Protein AF-A0A7Y3GCS5-F1 (afdb_monomer_lite)

Secondary structure (DSSP, 8-state):
----SS-HHHHHHHHHHHHHS--EEEEEEE-PPPSSSS---HHHHHHHHHHHHHHHHHHHHHTT-EEEEEEE-S-HHHHHHHHTTSSS---S-EEEEESSS-GGGGB-TTS-BHHHHHTS-EEEEE---S---TT---HHHHHHHHHHHHHHHT-S--

Structure (mmCIF, N/CA/C/O backbone):
data_AF-A0A7Y3GCS5-F1
#
_entry.id   AF-A0A7Y3GCS5-F1
#
loop_
_atom_site.group_PDB
_atom_site.id
_atom_site.type_symbol
_atom_site.label_atom_id
_atom_site.label_alt_id
_atom_site.label_comp_id
_atom_site.label_asym_id
_atom_site.label_entity_id
_atom_site.label_seq_id
_atom_site.pdbx_PDB_ins_code
_atom_site.Cartn_x
_atom_site.Cartn_y
_atom_site.Cartn_z
_atom_site.occupancy
_atom_site.B_iso_or_equiv
_atom_site.auth_seq_id
_atom_site.auth_comp_id
_atom_site.auth_asym_id
_atom_site.auth_atom_id
_atom_site.pdbx_PDB_model_num
ATOM 1 N N . MET A 1 1 ? 12.699 -5.123 -7.170 1.00 41.56 1 MET A N 1
ATOM 2 C CA . MET A 1 1 ? 12.639 -4.739 -5.749 1.00 41.56 1 MET A CA 1
ATOM 3 C C . MET A 1 1 ? 11.194 -4.858 -5.296 1.00 41.56 1 MET A C 1
ATOM 5 O O . MET A 1 1 ? 10.343 -4.098 -5.748 1.00 41.56 1 MET A O 1
ATOM 9 N N . VAL A 1 2 ? 10.894 -5.871 -4.489 1.00 30.92 2 VAL A N 1
ATOM 10 C CA . VAL A 1 2 ? 9.525 -6.208 -4.088 1.00 30.92 2 VAL A CA 1
ATOM 11 C C . VAL A 1 2 ? 9.143 -5.348 -2.876 1.00 30.92 2 VAL A C 1
ATOM 13 O O . VAL A 1 2 ? 9.656 -5.497 -1.774 1.00 30.92 2 VAL A O 1
ATOM 16 N N . HIS A 1 3 ? 8.292 -4.357 -3.125 1.00 37.56 3 HIS A N 1
ATOM 17 C CA . HIS A 1 3 ? 7.643 -3.505 -2.131 1.00 37.56 3 HIS A CA 1
ATOM 18 C C . HIS A 1 3 ? 6.472 -4.247 -1.478 1.00 37.56 3 HIS A C 1
ATOM 20 O O . HIS A 1 3 ? 5.324 -4.085 -1.881 1.00 37.56 3 HIS A O 1
ATOM 26 N N . THR A 1 4 ? 6.748 -5.080 -0.486 1.00 42.81 4 THR A N 1
ATOM 27 C CA . THR A 1 4 ? 5.720 -5.397 0.509 1.00 42.81 4 THR A CA 1
ATOM 28 C C . THR A 1 4 ? 5.489 -4.165 1.380 1.00 42.81 4 THR A C 1
ATOM 30 O O . THR A 1 4 ? 6.317 -3.249 1.340 1.00 42.81 4 THR A O 1
ATOM 33 N N . LEU A 1 5 ? 4.323 -4.105 2.046 1.00 52.28 5 LEU A N 1
ATOM 34 C CA . LEU A 1 5 ? 3.833 -3.024 2.918 1.00 52.28 5 LEU A CA 1
ATOM 35 C C . LEU A 1 5 ? 4.932 -2.042 3.306 1.00 52.28 5 LEU A C 1
ATOM 37 O O . LEU A 1 5 ? 5.939 -2.449 3.878 1.00 52.28 5 LEU A O 1
ATOM 41 N N . ALA A 1 6 ? 4.706 -0.770 2.973 1.00 59.44 6 ALA A N 1
ATOM 42 C CA . ALA A 1 6 ? 5.645 0.344 3.060 1.00 59.44 6 ALA A CA 1
ATOM 43 C C . ALA A 1 6 ? 6.632 0.331 4.209 1.00 59.44 6 ALA A C 1
ATOM 45 O O . ALA A 1 6 ? 7.673 0.950 4.092 1.00 59.44 6 ALA A O 1
ATOM 46 N N . GLY A 1 7 ? 6.253 -0.281 5.309 1.00 66.50 7 GLY A N 1
ATOM 47 C CA . GLY A 1 7 ? 7.027 -0.531 6.483 1.00 66.50 7 GLY A CA 1
ATOM 48 C C . GLY A 1 7 ? 6.100 -0.482 7.683 1.00 66.50 7 GLY A C 1
ATOM 49 O O . GLY A 1 7 ? 4.874 -0.384 7.524 1.00 66.50 7 GLY A O 1
ATOM 50 N N . PRO A 1 8 ? 6.683 -0.550 8.879 1.00 71.00 8 PRO A N 1
ATOM 51 C CA . PRO A 1 8 ? 5.953 -0.482 10.131 1.00 71.00 8 PRO A CA 1
ATOM 52 C C . PRO A 1 8 ? 5.055 0.749 10.231 1.00 71.00 8 PRO A C 1
ATOM 54 O O . PRO A 1 8 ? 3.916 0.638 10.666 1.00 71.00 8 PRO A O 1
ATOM 57 N N . THR A 1 9 ? 5.521 1.913 9.772 1.00 77.06 9 THR A N 1
ATOM 58 C CA . THR A 1 9 ? 4.766 3.167 9.903 1.00 77.06 9 THR A CA 1
ATOM 59 C C . THR A 1 9 ? 3.457 3.123 9.123 1.00 77.06 9 THR A C 1
ATOM 61 O O . THR A 1 9 ? 2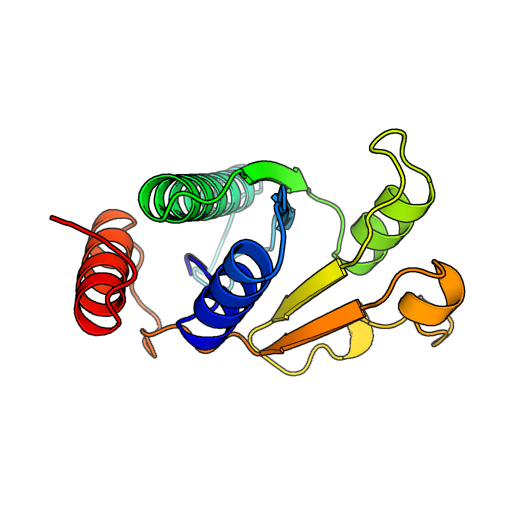.416 3.535 9.632 1.00 77.06 9 THR A O 1
ATOM 64 N N . ALA A 1 10 ? 3.486 2.636 7.880 1.00 81.56 10 ALA A N 1
ATOM 65 C CA . ALA A 1 10 ? 2.263 2.558 7.087 1.00 81.56 10 ALA A CA 1
ATOM 66 C C . ALA A 1 10 ? 1.304 1.512 7.638 1.00 81.56 10 ALA A C 1
ATOM 68 O O . ALA A 1 10 ? 0.108 1.768 7.687 1.00 81.56 10 ALA A O 1
ATOM 69 N N . PHE A 1 11 ? 1.820 0.360 8.065 1.00 82.00 11 PHE A N 1
ATOM 70 C CA . PHE A 1 11 ? 0.970 -0.675 8.627 1.00 82.00 11 PHE A CA 1
ATOM 71 C C . PHE A 1 11 ? 0.333 -0.236 9.952 1.00 82.00 11 PHE A C 1
ATOM 73 O O . PHE A 1 11 ? -0.879 -0.352 10.098 1.00 82.00 11 PHE A O 1
ATOM 80 N N . GLY A 1 12 ? 1.122 0.334 10.867 1.00 82.19 12 GLY A N 1
ATOM 81 C CA . GLY A 1 12 ? 0.636 0.851 12.145 1.00 82.19 12 GLY A CA 1
ATOM 82 C C . GLY A 1 12 ? -0.485 1.869 11.962 1.00 82.19 12 GLY A C 1
ATOM 83 O O . GLY A 1 12 ? -1.519 1.744 12.598 1.00 82.19 12 GLY A O 1
ATOM 84 N N . TYR A 1 13 ? -0.349 2.790 11.002 1.00 87.25 13 TYR A N 1
ATOM 85 C CA . TYR A 1 13 ? -1.421 3.736 10.684 1.00 87.25 13 TYR A CA 1
ATOM 86 C C . TYR A 1 13 ? -2.716 3.056 10.211 1.00 87.25 13 TYR A C 1
ATOM 88 O O . TYR A 1 13 ? -3.799 3.443 10.638 1.00 87.25 13 TYR A O 1
ATOM 96 N N . LEU A 1 14 ? -2.628 2.062 9.317 1.00 88.69 14 LEU A N 1
ATOM 97 C CA . LEU A 1 14 ? -3.820 1.348 8.834 1.00 88.69 14 LEU A CA 1
ATOM 98 C C . LEU A 1 14 ? -4.476 0.537 9.957 1.00 88.69 14 LEU A C 1
ATOM 100 O O . LEU A 1 14 ? -5.699 0.465 10.024 1.00 88.69 14 LEU A O 1
ATOM 104 N N . HIS A 1 15 ? -3.665 -0.047 10.837 1.00 86.62 15 HIS A N 1
ATOM 105 C CA . HIS A 1 15 ? -4.140 -0.782 12.001 1.00 86.62 15 HIS A CA 1
ATOM 106 C C . HIS A 1 15 ? -4.825 0.145 13.013 1.00 86.62 15 HIS A C 1
ATOM 108 O O . HIS A 1 15 ? -5.932 -0.146 13.447 1.00 86.62 15 HIS A O 1
ATOM 114 N N . GLU A 1 16 ? -4.208 1.277 13.361 1.00 88.69 16 GLU A N 1
ATOM 115 C CA . GLU A 1 16 ? -4.810 2.301 14.228 1.00 88.69 16 GLU A CA 1
ATOM 116 C C . GLU A 1 16 ? -6.147 2.791 13.658 1.00 88.69 16 GLU A C 1
ATOM 118 O O . GLU A 1 16 ? -7.141 2.845 14.377 1.00 88.69 16 GLU A O 1
ATOM 123 N N . LEU A 1 17 ? -6.206 3.054 12.348 1.00 90.62 17 LEU A N 1
ATOM 124 C CA . LEU A 1 17 ? -7.437 3.479 11.682 1.00 90.62 17 LEU A CA 1
ATOM 125 C C . LEU A 1 17 ? -8.559 2.432 11.793 1.00 90.62 17 LEU A C 1
ATOM 127 O O . LEU A 1 17 ? -9.718 2.790 11.992 1.00 90.62 17 LEU A O 1
ATOM 131 N N . ALA A 1 18 ? -8.220 1.147 11.669 1.00 90.44 18 ALA A N 1
ATOM 132 C CA . ALA A 1 18 ? -9.181 0.050 11.768 1.00 90.44 18 ALA A CA 1
ATOM 133 C C . ALA A 1 18 ? -9.634 -0.244 13.211 1.00 90.44 18 ALA A C 1
ATOM 135 O O . ALA A 1 18 ? -10.749 -0.722 13.412 1.00 90.44 18 ALA A O 1
ATOM 136 N N . GLU A 1 19 ? -8.796 0.054 14.208 1.00 89.50 19 GLU A N 1
ATOM 137 C CA . GLU A 1 19 ? -9.151 -0.026 15.632 1.00 89.50 19 GLU A CA 1
ATOM 138 C C . GLU A 1 19 ? -10.097 1.111 16.049 1.00 89.50 19 GLU A C 1
ATOM 140 O O . GLU A 1 19 ? -11.016 0.905 16.841 1.00 89.50 19 GLU A O 1
ATOM 145 N N . GLU A 1 20 ? -9.897 2.316 15.507 1.00 91.75 20 GLU A N 1
ATOM 146 C CA . GLU A 1 20 ? -10.760 3.470 15.784 1.00 91.75 20 GLU A CA 1
ATOM 147 C C . GLU A 1 20 ? -12.157 3.312 15.166 1.00 91.75 20 GLU A C 1
ATOM 149 O O . GLU A 1 20 ? -13.156 3.714 15.771 1.00 91.75 20 GLU A O 1
ATOM 154 N N . GLN A 1 21 ? -12.241 2.724 13.968 1.00 88.44 21 GLN A N 1
ATOM 155 C CA . GLN A 1 21 ? -13.501 2.508 13.264 1.00 88.44 21 GLN A CA 1
ATOM 156 C C . GLN A 1 21 ? -13.438 1.329 12.277 1.00 88.44 21 GLN A C 1
ATOM 158 O O . GLN A 1 21 ? -12.400 1.108 11.646 1.00 88.44 21 GLN A O 1
ATOM 163 N N . PRO A 1 22 ? -14.563 0.618 12.041 1.00 90.62 22 PRO A N 1
ATOM 164 C CA . PRO A 1 22 ? -14.642 -0.397 10.994 1.00 90.62 22 PRO A CA 1
ATOM 165 C C . PRO A 1 22 ? -14.235 0.189 9.639 1.00 90.62 22 PRO A C 1
ATOM 167 O O . PRO A 1 22 ? -14.877 1.113 9.141 1.00 90.62 22 PRO A O 1
ATOM 170 N N . THR A 1 23 ? -13.161 -0.346 9.060 1.00 92.69 23 THR A N 1
ATOM 171 C CA . THR A 1 23 ? -12.540 0.186 7.843 1.00 92.69 23 THR A CA 1
ATOM 172 C C . THR A 1 23 ? -12.282 -0.942 6.851 1.00 92.69 23 THR A C 1
ATOM 174 O O . THR A 1 23 ? -11.678 -1.958 7.199 1.00 92.69 23 THR A O 1
ATOM 177 N N . GLU A 1 24 ? -12.715 -0.748 5.605 1.00 92.31 24 GLU A N 1
ATOM 178 C CA . GLU A 1 24 ? -12.379 -1.616 4.475 1.00 92.31 24 GLU A CA 1
ATOM 179 C C . GLU A 1 24 ? -11.342 -0.925 3.587 1.00 92.31 24 GLU A C 1
ATOM 181 O O . GLU A 1 24 ? -11.483 0.243 3.222 1.00 92.31 24 GLU A O 1
ATOM 186 N N . PHE A 1 25 ? -10.288 -1.648 3.220 1.00 91.88 25 PHE A N 1
ATOM 187 C CA . PHE A 1 25 ? -9.188 -1.109 2.430 1.00 91.88 25 PHE A CA 1
ATOM 188 C C . PHE A 1 25 ? -9.240 -1.619 0.989 1.00 91.88 25 PHE A C 1
ATOM 190 O O . PHE A 1 25 ? -9.254 -2.825 0.742 1.00 91.88 25 PHE A O 1
ATOM 197 N N . GLN A 1 26 ? -9.180 -0.703 0.023 1.00 90.81 26 GLN A N 1
ATOM 198 C CA . GLN A 1 26 ? -8.948 -1.035 -1.382 1.00 90.81 26 GLN A CA 1
ATOM 199 C C . GLN A 1 26 ? -7.519 -0.654 -1.777 1.00 90.81 26 GLN A C 1
ATOM 201 O O . GLN A 1 26 ? -7.145 0.518 -1.806 1.00 90.81 26 GLN A O 1
ATOM 206 N N . LEU A 1 27 ? -6.706 -1.659 -2.086 1.00 88.81 27 LEU A N 1
ATOM 207 C CA . LEU A 1 27 ? -5.305 -1.506 -2.437 1.00 88.81 27 LEU A CA 1
ATOM 208 C C . LEU A 1 27 ? -5.161 -1.346 -3.944 1.00 88.81 27 LEU A C 1
ATOM 210 O O . LEU A 1 27 ? -5.588 -2.192 -4.729 1.00 88.81 27 LEU A O 1
ATOM 214 N N . MET A 1 28 ? -4.463 -0.288 -4.337 1.00 87.94 28 MET A N 1
ATOM 215 C CA . MET A 1 28 ? -4.007 -0.087 -5.703 1.00 87.94 28 MET A CA 1
ATOM 216 C C . MET A 1 28 ? -2.492 -0.256 -5.747 1.00 87.94 28 MET A C 1
ATOM 218 O O . MET A 1 28 ? -1.750 0.510 -5.128 1.00 87.94 28 MET A O 1
ATOM 222 N N . MET A 1 29 ? -2.034 -1.274 -6.474 1.00 87.38 29 MET A N 1
ATOM 223 C CA . MET A 1 29 ? -0.614 -1.563 -6.632 1.00 87.38 29 MET A CA 1
ATOM 224 C C . MET A 1 29 ? -0.143 -1.162 -8.036 1.00 87.38 29 MET A C 1
ATOM 226 O O . MET A 1 29 ? -0.496 -1.825 -9.016 1.00 87.38 29 MET A O 1
ATOM 230 N N . PRO A 1 30 ? 0.670 -0.102 -8.180 1.00 84.94 30 PRO A N 1
ATOM 231 C CA . PRO A 1 30 ? 1.138 0.311 -9.492 1.00 84.94 30 PRO A CA 1
ATOM 232 C C . PRO A 1 30 ? 2.149 -0.692 -10.071 1.00 84.94 30 PRO A C 1
ATOM 234 O O . PRO A 1 30 ? 3.100 -1.128 -9.409 1.00 84.94 30 PRO A O 1
ATOM 237 N N . VAL A 1 31 ? 1.979 -1.006 -11.353 1.00 86.12 31 VAL A N 1
ATOM 238 C CA . VAL A 1 31 ? 2.933 -1.750 -12.177 1.00 86.12 31 VAL A CA 1
ATOM 239 C C . VAL A 1 31 ? 4.041 -0.786 -12.579 1.00 86.12 31 VAL A C 1
ATOM 241 O O . VAL A 1 31 ? 3.948 -0.040 -13.552 1.00 86.12 31 VAL A O 1
ATOM 244 N N . LEU A 1 32 ? 5.098 -0.761 -11.774 1.00 78.56 32 LEU A N 1
ATOM 245 C CA . LEU A 1 32 ? 6.253 0.095 -12.004 1.00 78.56 32 LEU A CA 1
ATOM 246 C C . LEU A 1 32 ? 7.360 -0.681 -12.706 1.00 78.56 32 LEU A C 1
ATOM 248 O O . LEU A 1 32 ? 7.607 -1.847 -12.402 1.00 78.56 32 LEU A O 1
ATOM 252 N N . ARG A 1 33 ? 8.076 0.011 -13.599 1.00 78.69 33 ARG A N 1
ATOM 253 C CA . ARG A 1 33 ? 9.322 -0.494 -14.175 1.00 78.69 33 ARG A CA 1
ATOM 254 C C . ARG A 1 33 ? 10.272 -0.930 -13.043 1.00 78.69 33 ARG A C 1
ATOM 256 O O . ARG A 1 33 ? 10.580 -0.091 -12.189 1.00 78.69 33 ARG A O 1
ATOM 263 N N . PRO A 1 34 ? 10.781 -2.174 -13.081 1.00 73.00 34 PRO A N 1
ATOM 264 C CA . PRO A 1 34 ? 11.876 -2.630 -12.238 1.00 73.00 34 PRO A CA 1
ATOM 265 C C . PRO A 1 34 ? 13.057 -1.656 -12.235 1.00 73.00 34 PRO A C 1
ATOM 267 O O . PRO A 1 34 ? 13.522 -1.217 -13.288 1.00 73.00 34 PRO A O 1
ATOM 270 N N . ASP A 1 35 ? 13.560 -1.330 -11.048 1.00 67.31 35 ASP A N 1
ATOM 271 C CA . ASP A 1 35 ? 14.804 -0.576 -10.858 1.00 67.31 35 ASP A CA 1
ATOM 272 C C . ASP A 1 35 ? 16.049 -1.482 -10.809 1.00 67.31 35 ASP A C 1
ATOM 274 O O . ASP A 1 35 ? 17.150 -1.010 -10.533 1.00 67.31 35 ASP A O 1
ATOM 278 N N . TYR A 1 36 ? 15.872 -2.771 -11.104 1.00 67.12 36 TYR A N 1
ATOM 279 C CA . TYR A 1 36 ? 16.891 -3.811 -11.095 1.00 67.12 36 TYR A CA 1
ATOM 280 C C . TYR A 1 36 ? 16.992 -4.486 -12.469 1.00 67.12 36 TYR A C 1
ATOM 282 O O . TYR A 1 36 ? 16.049 -4.461 -13.263 1.00 67.12 36 TYR A O 1
ATOM 290 N N . GLY A 1 37 ? 18.154 -5.085 -12.741 1.00 65.88 37 GLY A N 1
ATOM 291 C CA . GLY A 1 37 ? 18.454 -5.718 -14.024 1.00 65.88 37 GLY A CA 1
ATOM 292 C C . GLY A 1 37 ? 18.738 -4.725 -15.159 1.00 65.88 37 GLY A C 1
ATOM 293 O O . GLY A 1 37 ? 18.350 -3.558 -15.138 1.00 65.88 37 GLY A O 1
ATOM 294 N N . TRP A 1 38 ? 19.453 -5.199 -16.181 1.00 68.75 38 TRP A N 1
ATOM 295 C CA . TRP A 1 38 ? 19.754 -4.410 -17.385 1.00 68.75 38 TRP A CA 1
ATOM 296 C C . TRP A 1 38 ? 18.581 -4.369 -18.371 1.00 68.75 38 TRP A C 1
ATOM 298 O O .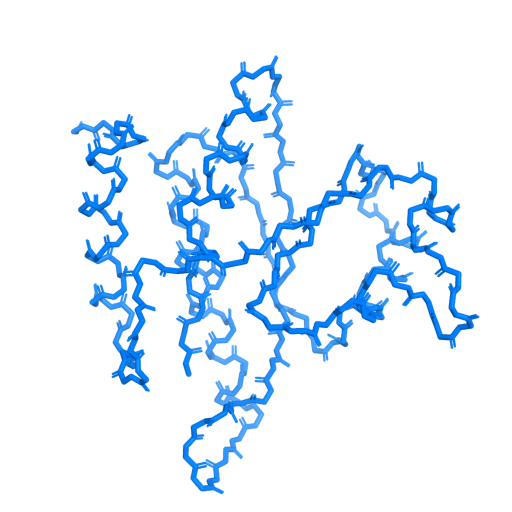 TRP A 1 38 ? 18.467 -3.439 -19.168 1.00 68.75 38 TRP A O 1
ATOM 308 N N . VAL A 1 39 ? 17.710 -5.376 -18.312 1.00 79.50 39 VAL A N 1
ATOM 309 C CA . VAL A 1 39 ? 16.576 -5.577 -19.216 1.00 79.50 39 VAL A CA 1
ATOM 310 C C . VAL A 1 39 ? 15.394 -6.083 -18.393 1.00 79.50 39 VAL A C 1
ATOM 312 O O . VAL A 1 39 ? 15.584 -6.866 -17.468 1.00 79.50 39 VAL A O 1
ATOM 315 N N . TRP A 1 40 ? 14.185 -5.637 -18.726 1.00 82.94 40 TRP A N 1
ATOM 316 C CA . TRP A 1 40 ? 12.943 -6.049 -18.070 1.00 82.94 40 TRP A CA 1
ATOM 317 C C . TRP A 1 40 ? 11.847 -6.239 -19.120 1.00 82.94 40 TRP A C 1
ATOM 319 O O . TRP A 1 40 ? 11.934 -5.690 -20.221 1.00 82.94 40 TRP A O 1
ATOM 329 N N . THR A 1 41 ? 10.817 -7.010 -18.776 1.00 86.69 41 THR A N 1
ATOM 330 C CA . THR A 1 41 ? 9.618 -7.191 -19.602 1.00 86.69 41 THR A CA 1
ATOM 331 C C . THR A 1 41 ? 8.393 -6.652 -18.872 1.00 86.69 41 THR A C 1
ATOM 333 O O . THR A 1 41 ? 8.351 -6.624 -17.641 1.00 86.69 41 THR A O 1
ATOM 336 N N . GLU A 1 42 ? 7.364 -6.246 -19.614 1.00 88.12 42 GLU A N 1
ATOM 337 C CA . GLU A 1 42 ? 6.082 -5.835 -19.023 1.00 88.12 42 GLU A CA 1
ATOM 338 C C . GLU A 1 42 ? 5.449 -6.953 -18.186 1.00 88.12 42 GLU A C 1
ATOM 340 O O . GLU A 1 42 ? 4.865 -6.683 -17.139 1.00 88.12 42 GLU A O 1
ATOM 345 N N . ALA A 1 43 ? 5.623 -8.208 -18.614 1.00 87.69 43 ALA A N 1
ATOM 346 C CA . ALA A 1 43 ? 5.197 -9.379 -17.858 1.00 87.69 43 ALA A CA 1
ATOM 347 C C . ALA A 1 43 ? 5.908 -9.463 -16.499 1.00 87.69 43 ALA A C 1
ATOM 349 O O . ALA A 1 43 ? 5.243 -9.667 -15.490 1.00 87.69 43 ALA A O 1
ATOM 350 N N . GLN A 1 44 ? 7.224 -9.218 -16.455 1.00 83.44 44 GLN A N 1
ATOM 351 C CA . GLN A 1 44 ? 7.977 -9.185 -15.199 1.00 83.44 44 GLN A CA 1
ATOM 352 C C . GLN A 1 44 ? 7.487 -8.062 -14.280 1.00 83.44 44 GLN A C 1
ATOM 354 O O . GLN A 1 44 ? 7.235 -8.289 -13.105 1.00 83.44 44 GLN A O 1
ATOM 359 N N . ALA A 1 45 ? 7.304 -6.850 -14.812 1.00 84.38 45 ALA A N 1
ATOM 360 C CA . ALA A 1 45 ? 6.826 -5.719 -14.016 1.00 84.38 45 ALA A CA 1
ATOM 361 C C . ALA A 1 45 ? 5.438 -5.984 -13.405 1.00 84.38 45 ALA A C 1
ATOM 363 O O . ALA A 1 45 ? 5.170 -5.570 -12.273 1.00 84.38 45 ALA A O 1
ATOM 364 N N . ARG A 1 46 ? 4.561 -6.662 -14.161 1.00 89.12 46 ARG A N 1
ATOM 365 C CA . ARG A 1 46 ? 3.229 -7.063 -13.702 1.00 89.12 46 ARG A CA 1
ATOM 366 C C . ARG A 1 46 ? 3.308 -8.147 -12.632 1.00 89.12 46 ARG A C 1
ATOM 368 O O . ARG A 1 46 ? 2.718 -7.941 -11.578 1.00 89.12 46 ARG A O 1
ATOM 375 N N . GLN A 1 47 ? 4.076 -9.213 -12.859 1.00 85.81 47 GLN A N 1
ATOM 376 C CA . GLN A 1 47 ? 4.267 -10.277 -11.869 1.00 85.81 47 GLN A CA 1
ATOM 377 C C . GLN A 1 47 ? 4.799 -9.708 -10.551 1.00 85.81 47 GLN A C 1
ATOM 379 O O . GLN A 1 47 ? 4.224 -9.946 -9.496 1.00 85.81 47 GLN A O 1
ATOM 384 N N . ASP A 1 48 ? 5.811 -8.841 -10.616 1.00 81.19 48 ASP A N 1
ATOM 385 C CA . ASP A 1 48 ? 6.347 -8.178 -9.430 1.00 81.19 48 ASP A CA 1
ATOM 386 C C . ASP A 1 48 ? 5.277 -7.370 -8.673 1.00 81.19 48 ASP A C 1
ATOM 388 O O . ASP A 1 48 ? 5.338 -7.243 -7.452 1.00 81.19 48 ASP A O 1
ATOM 392 N N . ALA A 1 49 ? 4.341 -6.732 -9.382 1.00 83.88 49 ALA A N 1
ATOM 393 C CA . ALA A 1 49 ? 3.252 -5.976 -8.765 1.00 83.88 49 ALA A CA 1
ATOM 394 C C . ALA A 1 49 ? 2.209 -6.893 -8.125 1.00 83.88 49 ALA A C 1
ATOM 396 O O . ALA A 1 49 ? 1.722 -6.587 -7.039 1.00 83.88 49 ALA A O 1
ATOM 397 N N . GLU A 1 50 ? 1.894 -8.007 -8.776 1.00 89.00 50 GLU A N 1
ATOM 398 C CA . GLU A 1 50 ? 0.971 -9.020 -8.271 1.00 89.00 50 GLU A CA 1
ATOM 399 C C . GLU A 1 50 ? 1.530 -9.690 -7.016 1.00 89.00 50 GLU A C 1
ATOM 401 O O . GLU A 1 50 ? 0.820 -9.772 -6.016 1.00 89.00 50 GLU A O 1
ATOM 406 N N . ASP A 1 51 ? 2.816 -10.045 -7.008 1.00 83.12 51 ASP A N 1
ATOM 407 C CA . ASP A 1 51 ? 3.486 -10.626 -5.842 1.00 83.12 51 ASP A CA 1
ATOM 408 C C . ASP A 1 51 ? 3.453 -9.660 -4.651 1.00 83.12 51 ASP A C 1
ATOM 410 O O . ASP A 1 51 ? 3.101 -10.039 -3.532 1.00 83.12 51 ASP A O 1
ATOM 414 N N . ARG A 1 52 ? 3.744 -8.372 -4.888 1.00 81.94 52 ARG A N 1
ATOM 415 C CA . ARG A 1 52 ? 3.631 -7.328 -3.857 1.00 81.94 52 ARG A CA 1
ATOM 416 C C . ARG A 1 52 ? 2.218 -7.225 -3.296 1.00 81.94 52 ARG A C 1
ATOM 418 O O . ARG A 1 52 ? 2.049 -7.172 -2.080 1.00 81.94 52 ARG A O 1
ATOM 425 N N . LEU A 1 53 ? 1.219 -7.163 -4.175 1.00 86.88 53 LEU A N 1
ATOM 426 C CA . LEU A 1 53 ? -0.181 -7.052 -3.784 1.00 86.88 53 LEU A CA 1
ATOM 427 C C . LEU A 1 53 ? -0.625 -8.274 -2.976 1.00 86.88 53 LEU A C 1
ATOM 429 O O . LEU A 1 53 ? -1.229 -8.108 -1.920 1.00 86.88 53 LEU A O 1
ATOM 433 N N . ALA A 1 54 ? -0.293 -9.480 -3.439 1.00 87.25 54 ALA A N 1
ATOM 434 C CA . ALA A 1 54 ? -0.643 -10.729 -2.774 1.00 87.25 54 ALA A CA 1
ATOM 435 C C . ALA A 1 54 ? -0.099 -10.767 -1.344 1.00 87.25 54 ALA A C 1
ATOM 437 O O . ALA A 1 54 ? -0.841 -11.059 -0.408 1.00 87.25 54 ALA A O 1
ATOM 438 N N . ILE A 1 55 ? 1.165 -10.384 -1.160 1.00 80.25 55 ILE A N 1
ATOM 439 C CA . ILE A 1 55 ? 1.772 -10.332 0.169 1.00 80.25 55 ILE A CA 1
ATOM 440 C C . ILE A 1 55 ? 1.101 -9.263 1.051 1.00 80.25 55 ILE A C 1
ATOM 442 O O . ILE A 1 55 ? 0.851 -9.505 2.229 1.00 80.25 55 ILE A O 1
ATOM 446 N N . MET A 1 56 ? 0.769 -8.085 0.508 1.00 82.31 56 MET A N 1
ATOM 447 C CA . MET A 1 56 ? 0.055 -7.056 1.278 1.00 82.31 56 MET A CA 1
ATOM 448 C C . MET A 1 56 ? -1.325 -7.535 1.737 1.00 82.31 56 MET A C 1
ATOM 450 O O . MET A 1 56 ? -1.668 -7.356 2.903 1.00 82.31 56 MET A O 1
ATOM 454 N N . LEU A 1 57 ? -2.097 -8.161 0.846 1.00 89.44 57 LEU A N 1
ATOM 455 C CA . LEU A 1 57 ? -3.421 -8.693 1.169 1.00 89.44 57 LEU A CA 1
ATOM 456 C C . LEU A 1 57 ? -3.343 -9.812 2.208 1.00 89.44 57 LEU A C 1
ATOM 458 O O . LEU A 1 57 ? -4.133 -9.821 3.151 1.00 89.44 57 LEU A O 1
ATOM 462 N N . GLU A 1 58 ? -2.371 -10.718 2.074 1.00 85.19 58 GLU A N 1
ATOM 463 C CA . GLU A 1 58 ? -2.110 -11.767 3.062 1.00 85.19 58 GLU A CA 1
ATOM 464 C C . GLU A 1 58 ? -1.879 -11.160 4.451 1.00 85.19 58 GLU A C 1
ATOM 466 O O . GLU A 1 58 ? -2.494 -11.584 5.429 1.00 85.19 58 GLU A O 1
ATOM 471 N N . PHE A 1 59 ? -1.037 -10.131 4.546 1.00 79.69 59 PHE A N 1
ATOM 472 C CA . PHE A 1 59 ? -0.716 -9.508 5.826 1.00 79.69 59 PHE A CA 1
ATOM 473 C C . PHE A 1 59 ? -1.853 -8.724 6.445 1.00 79.69 59 PHE A C 1
ATOM 475 O O . PHE A 1 59 ? -2.089 -8.848 7.644 1.00 79.69 59 PHE A O 1
ATOM 482 N N . MET A 1 60 ? -2.572 -7.950 5.640 1.00 86.69 60 MET A N 1
ATOM 483 C CA . MET A 1 60 ? -3.750 -7.240 6.119 1.00 86.69 60 MET A CA 1
ATOM 484 C C . MET A 1 60 ? -4.792 -8.228 6.646 1.00 86.69 60 MET A C 1
ATOM 486 O O . MET A 1 60 ? -5.274 -8.058 7.760 1.00 86.69 60 MET A O 1
ATOM 490 N N . THR A 1 61 ? -5.022 -9.328 5.923 1.00 88.81 61 THR A N 1
ATOM 491 C CA . THR A 1 61 ? -5.931 -10.398 6.359 1.00 88.81 61 THR A CA 1
ATOM 492 C C . THR A 1 61 ? -5.483 -11.022 7.682 1.00 88.81 61 THR A C 1
ATOM 494 O O . THR A 1 61 ? -6.288 -11.190 8.595 1.00 88.81 61 THR A O 1
ATOM 497 N N . ARG A 1 62 ? -4.194 -11.357 7.818 1.00 84.50 62 ARG A N 1
ATOM 498 C CA . ARG A 1 62 ? -3.648 -11.970 9.043 1.00 84.50 62 ARG A CA 1
ATOM 499 C C . ARG A 1 62 ? -3.719 -11.060 10.265 1.00 84.50 62 ARG A C 1
ATOM 501 O O . ARG A 1 62 ? -3.764 -11.566 11.379 1.00 84.50 62 ARG A O 1
ATOM 508 N N . ALA A 1 63 ? -3.742 -9.751 10.056 1.00 82.25 63 ALA A N 1
ATOM 509 C CA . ALA A 1 63 ? -3.935 -8.766 11.109 1.00 82.25 63 ALA A CA 1
ATOM 510 C C . ALA A 1 63 ? -5.407 -8.384 11.335 1.00 82.25 63 ALA A C 1
ATOM 512 O O . ALA A 1 63 ? -5.689 -7.405 12.014 1.00 82.25 63 ALA A O 1
ATOM 513 N N . GLY A 1 64 ? -6.353 -9.119 10.744 1.00 88.94 64 GLY A N 1
ATOM 514 C CA . GLY A 1 64 ? -7.785 -8.873 10.924 1.00 88.94 64 GLY A CA 1
ATOM 515 C C . GLY A 1 64 ? -8.339 -7.684 10.136 1.00 88.94 64 GLY A C 1
ATOM 516 O O . GLY A 1 64 ? -9.491 -7.312 10.342 1.00 88.94 64 GLY A O 1
ATOM 517 N N . LEU A 1 65 ? -7.564 -7.100 9.217 1.00 90.31 65 LEU A N 1
ATOM 518 C CA . LEU A 1 65 ? -8.015 -5.999 8.369 1.00 90.31 65 LEU A CA 1
ATOM 519 C C . LEU A 1 65 ? -8.790 -6.534 7.158 1.00 90.31 65 LEU A C 1
ATOM 521 O O . LEU A 1 65 ? -8.367 -7.487 6.499 1.00 90.31 65 LEU A O 1
ATOM 525 N N . VAL A 1 66 ? -9.898 -5.874 6.813 1.00 92.81 66 VAL A N 1
ATOM 526 C CA . VAL A 1 66 ? -10.674 -6.186 5.606 1.00 92.81 66 VAL A CA 1
ATOM 527 C C . VAL A 1 66 ? -10.045 -5.461 4.422 1.00 92.81 66 VAL A C 1
ATOM 529 O O . VAL A 1 66 ? -10.077 -4.235 4.356 1.00 92.81 66 VAL A O 1
ATOM 532 N N . ALA A 1 67 ? -9.447 -6.206 3.490 1.00 91.88 67 ALA A N 1
ATOM 533 C CA . ALA A 1 67 ? -8.714 -5.627 2.371 1.00 91.88 67 ALA A CA 1
ATOM 534 C C . ALA A 1 67 ? -8.970 -6.361 1.048 1.00 91.88 67 ALA A C 1
ATOM 536 O O . ALA A 1 67 ? -8.985 -7.589 0.986 1.00 91.88 67 ALA A O 1
ATOM 537 N N . THR A 1 68 ? -9.110 -5.596 -0.031 1.00 92.50 68 THR A N 1
ATOM 538 C CA . THR A 1 68 ? -9.113 -6.080 -1.420 1.00 92.50 68 THR A CA 1
ATOM 539 C C . THR A 1 68 ? -8.108 -5.278 -2.232 1.00 92.50 68 THR A C 1
ATOM 541 O O . THR A 1 68 ? -7.636 -4.239 -1.776 1.00 92.50 68 THR A O 1
ATOM 544 N N . GLY A 1 69 ? -7.742 -5.721 -3.433 1.00 89.81 69 GLY A N 1
ATOM 545 C CA . GLY A 1 69 ? -6.895 -4.889 -4.274 1.00 89.81 69 GLY A CA 1
ATOM 546 C C . GLY A 1 69 ? -6.620 -5.435 -5.657 1.00 89.81 69 GLY A C 1
ATOM 547 O O . GLY A 1 69 ? -6.993 -6.554 -6.000 1.00 89.81 69 GLY A O 1
ATOM 548 N N . GLU A 1 70 ? -5.954 -4.604 -6.446 1.00 90.75 70 GLU A N 1
ATOM 549 C CA . GLU A 1 70 ? -5.670 -4.857 -7.853 1.00 90.75 70 GLU A CA 1
ATOM 550 C C . GLU A 1 70 ? -4.361 -4.195 -8.294 1.00 90.75 70 GLU A C 1
ATOM 552 O O . GLU A 1 70 ? -3.880 -3.224 -7.694 1.00 90.75 70 GLU A O 1
ATOM 557 N N . THR A 1 71 ? -3.788 -4.715 -9.377 1.00 89.62 71 THR A N 1
ATOM 558 C CA . THR A 1 71 ? -2.651 -4.088 -10.046 1.00 89.62 71 THR A CA 1
ATOM 559 C C . THR A 1 71 ? -3.129 -3.129 -11.133 1.00 89.62 71 THR A C 1
ATOM 561 O O . THR A 1 71 ? -4.080 -3.401 -11.865 1.00 89.62 71 THR A O 1
ATOM 564 N N . ARG A 1 72 ? -2.466 -1.975 -11.241 1.00 86.88 72 ARG A N 1
ATOM 565 C CA . ARG A 1 72 ? -2.802 -0.908 -12.197 1.00 86.88 72 ARG A CA 1
ATOM 566 C C . ARG A 1 72 ? -1.562 -0.514 -12.989 1.00 86.88 72 ARG A C 1
ATOM 568 O O . ARG A 1 72 ? -0.488 -0.366 -12.414 1.00 86.88 72 ARG A O 1
ATOM 575 N N . THR A 1 73 ? -1.679 -0.368 -14.307 1.00 86.12 73 THR A N 1
ATOM 576 C CA . THR A 1 73 ? -0.564 0.083 -15.171 1.00 86.12 73 THR A CA 1
ATOM 577 C C . THR A 1 73 ? -0.453 1.600 -15.241 1.00 86.12 73 THR A C 1
ATOM 579 O O . THR A 1 73 ? 0.583 2.134 -15.630 1.00 86.12 73 THR A O 1
ATOM 582 N N . GLU A 1 74 ? -1.529 2.282 -14.869 1.00 83.12 74 GLU A N 1
ATOM 583 C CA . GLU A 1 74 ? -1.609 3.722 -14.728 1.00 83.12 74 GLU A CA 1
ATOM 584 C C . GLU A 1 74 ? -0.580 4.226 -13.712 1.00 83.12 74 GLU A C 1
ATOM 586 O O . GLU A 1 74 ? -0.262 3.577 -12.708 1.00 83.12 74 GLU A O 1
ATOM 591 N N . SER A 1 75 ? -0.066 5.430 -13.946 1.00 76.44 75 SER A N 1
ATOM 592 C CA . SER A 1 75 ? 0.724 6.110 -12.926 1.00 76.44 75 SER A CA 1
ATOM 593 C C . SER A 1 75 ? -0.150 6.448 -11.705 1.00 76.44 75 SER A C 1
ATOM 595 O O . SER A 1 75 ? -1.358 6.634 -11.849 1.00 76.44 75 SER A O 1
ATOM 597 N N . PRO A 1 76 ? 0.417 6.603 -10.492 1.00 77.75 76 PRO A N 1
ATOM 598 C CA . PRO A 1 76 ? -0.391 6.920 -9.312 1.00 77.75 76 PRO A CA 1
ATOM 599 C C . PRO A 1 76 ? -1.293 8.162 -9.454 1.00 77.75 76 PRO A C 1
ATOM 601 O O . PRO A 1 76 ? -2.451 8.063 -9.064 1.00 77.75 76 PRO A O 1
ATOM 604 N N . PRO A 1 77 ? -0.863 9.289 -10.069 1.00 79.56 77 PRO A N 1
ATOM 605 C CA . PRO A 1 77 ? -1.774 10.398 -10.375 1.00 79.56 77 PRO A CA 1
ATOM 606 C C . PRO A 1 77 ? -2.946 10.009 -11.286 1.00 79.56 77 PRO A C 1
ATOM 608 O O . PRO A 1 77 ? -4.072 10.427 -11.045 1.00 79.56 77 PRO A O 1
ATOM 611 N N . GLU A 1 78 ? -2.702 9.204 -12.323 1.00 80.94 78 GLU A N 1
ATOM 612 C CA . GLU A 1 78 ? -3.753 8.753 -13.244 1.00 80.94 78 GLU A CA 1
ATOM 613 C C . GLU A 1 78 ? -4.737 7.805 -12.553 1.00 80.94 78 GLU A C 1
ATOM 615 O O . GLU A 1 78 ? -5.939 7.900 -12.788 1.00 80.94 78 GLU A O 1
ATOM 620 N N . ALA A 1 79 ? -4.244 6.942 -11.662 1.00 78.69 79 ALA A N 1
ATOM 621 C CA . ALA A 1 79 ? -5.077 6.060 -10.857 1.00 78.69 79 ALA A CA 1
ATOM 622 C C . ALA A 1 79 ? -5.928 6.841 -9.835 1.00 78.69 79 ALA A C 1
ATOM 624 O O . ALA A 1 79 ? -7.105 6.535 -9.668 1.00 78.69 79 ALA A O 1
ATOM 625 N N . LEU A 1 80 ? -5.382 7.892 -9.209 1.00 79.69 80 LEU A N 1
ATOM 626 C CA . LEU A 1 80 ? -6.148 8.804 -8.344 1.00 79.69 80 LEU A CA 1
ATOM 627 C C . LEU A 1 80 ? -7.230 9.559 -9.130 1.00 79.69 80 LEU A C 1
ATOM 629 O O . LEU A 1 80 ? -8.377 9.645 -8.696 1.00 79.69 80 LEU A O 1
ATOM 633 N N . ASP A 1 81 ? -6.897 10.051 -10.325 1.00 78.12 81 ASP A N 1
ATOM 634 C CA . ASP A 1 81 ? -7.869 10.645 -11.248 1.00 78.12 81 ASP A CA 1
ATOM 635 C C . ASP A 1 81 ? -8.932 9.617 -11.708 1.00 78.12 81 ASP A C 1
ATOM 637 O O . ASP A 1 81 ? -10.064 9.996 -12.009 1.00 78.12 81 ASP A O 1
ATOM 641 N N . ALA A 1 82 ? -8.596 8.326 -11.803 1.00 77.56 82 ALA A N 1
ATOM 642 C CA . ALA A 1 82 ? -9.543 7.262 -12.141 1.00 77.56 82 ALA A CA 1
ATOM 643 C C . ALA A 1 82 ? -10.486 6.943 -10.974 1.00 77.56 82 ALA A C 1
ATOM 645 O O . ALA A 1 82 ? -11.684 6.807 -11.203 1.00 77.56 82 ALA A O 1
ATOM 646 N N . VAL A 1 83 ? -9.976 6.911 -9.738 1.00 71.44 83 VAL A N 1
ATOM 647 C CA . VAL A 1 83 ? -10.778 6.816 -8.506 1.00 71.44 83 VAL A CA 1
ATOM 648 C C . VAL A 1 83 ? -11.814 7.940 -8.447 1.00 71.44 83 VAL A C 1
ATOM 650 O O . VAL A 1 83 ? -12.994 7.665 -8.253 1.00 71.44 83 VAL A O 1
ATOM 653 N N . ALA A 1 84 ? -11.407 9.178 -8.744 1.00 67.94 84 ALA A N 1
ATOM 654 C CA . ALA A 1 84 ? -12.294 10.345 -8.819 1.00 67.94 84 ALA A CA 1
ATOM 655 C C . ALA A 1 84 ? -13.505 10.165 -9.748 1.00 67.94 84 ALA A C 1
ATOM 657 O O . ALA A 1 84 ? -14.534 10.817 -9.591 1.00 67.94 84 ALA A O 1
ATOM 658 N N . ARG A 1 85 ? -13.338 9.341 -10.787 1.00 70.12 85 ARG A N 1
ATOM 659 C CA . ARG A 1 85 ? -14.294 9.150 -11.884 1.00 70.12 85 ARG A CA 1
ATOM 660 C C . ARG A 1 85 ? -14.936 7.761 -11.871 1.00 70.12 85 ARG A C 1
ATOM 662 O O . ARG A 1 85 ? -15.707 7.450 -12.776 1.00 70.12 85 ARG A O 1
ATOM 669 N N . GLY A 1 86 ? -14.564 6.913 -10.914 1.00 66.56 86 GLY A N 1
ATOM 670 C CA . GLY A 1 86 ? -14.844 5.483 -10.921 1.00 66.56 86 GLY A CA 1
ATOM 671 C C . GLY A 1 86 ? -16.136 5.092 -10.192 1.00 66.56 86 GLY A C 1
ATOM 672 O O . GLY A 1 86 ? -16.675 5.869 -9.408 1.00 66.56 86 GLY A O 1
ATOM 673 N N . PRO A 1 87 ? -16.631 3.859 -10.419 1.00 59.59 87 PRO A N 1
ATOM 674 C CA . PRO A 1 87 ? -17.843 3.330 -9.792 1.00 59.59 87 PRO A CA 1
ATOM 675 C C . PRO A 1 87 ? -17.622 2.749 -8.385 1.00 59.59 87 PRO A C 1
ATOM 677 O O . PRO A 1 87 ? -18.593 2.347 -7.753 1.00 59.59 87 PRO A O 1
ATOM 680 N N . HIS A 1 88 ? -16.378 2.693 -7.888 1.00 60.12 88 HIS A N 1
ATOM 681 C CA . HIS A 1 88 ? -16.023 2.093 -6.590 1.00 60.12 88 HIS A CA 1
ATOM 682 C C . HIS A 1 88 ? -16.488 2.901 -5.364 1.00 60.12 88 HIS A C 1
ATOM 684 O O . HIS A 1 88 ? -16.174 2.543 -4.237 1.00 60.12 88 HIS A O 1
ATOM 690 N N . GLY A 1 89 ? -17.317 3.924 -5.584 1.00 59.56 89 GLY A N 1
ATOM 691 C CA . GLY A 1 89 ? -17.972 4.680 -4.526 1.00 59.56 89 GLY A CA 1
ATOM 692 C C . GLY A 1 89 ? -17.037 5.681 -3.855 1.00 59.56 89 GLY A C 1
ATOM 693 O O . GLY A 1 89 ? -15.832 5.691 -4.113 1.00 59.56 89 GLY A O 1
ATOM 694 N N . PRO A 1 90 ? -17.594 6.595 -3.049 1.00 73.25 90 PRO A N 1
ATOM 695 C CA . PRO A 1 90 ? -16.777 7.577 -2.364 1.00 73.25 90 PRO A CA 1
ATOM 696 C C . PRO A 1 90 ? -15.883 6.862 -1.347 1.00 73.25 90 PRO A C 1
ATOM 698 O O . PRO A 1 90 ? -16.374 6.135 -0.490 1.00 73.25 90 PRO A O 1
ATOM 701 N N . PHE A 1 91 ? -14.576 7.079 -1.451 1.00 84.75 91 PHE A N 1
ATOM 702 C CA . PHE A 1 91 ? -13.634 6.716 -0.400 1.00 84.75 91 PHE A CA 1
ATOM 703 C C . PHE A 1 91 ? -13.680 7.787 0.691 1.00 84.75 91 PHE A C 1
ATOM 705 O O . PHE A 1 91 ? -13.644 8.977 0.376 1.00 84.75 91 PHE A O 1
ATOM 712 N N . ASP A 1 92 ? -13.694 7.380 1.960 1.00 88.38 92 ASP A N 1
ATOM 713 C CA . ASP A 1 92 ? -13.625 8.311 3.098 1.00 88.38 92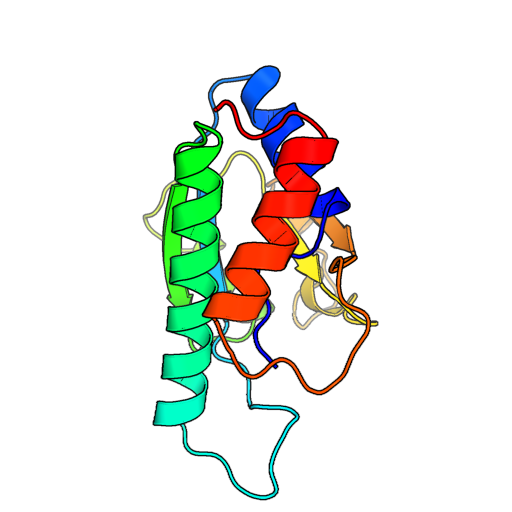 ASP A CA 1
ATOM 714 C C . ASP A 1 92 ? -12.230 8.934 3.265 1.00 88.38 92 ASP A C 1
ATOM 716 O O . ASP A 1 92 ? -12.064 9.975 3.900 1.00 88.38 92 ASP A O 1
ATOM 720 N N . GLY A 1 93 ? -11.211 8.307 2.676 1.00 89.56 93 GLY A N 1
ATOM 721 C CA . GLY A 1 93 ? -9.841 8.787 2.700 1.00 89.56 93 GLY A CA 1
ATOM 722 C C . GLY A 1 93 ? -8.956 8.053 1.702 1.00 89.56 93 GLY A C 1
ATOM 723 O O . GLY A 1 93 ? -9.245 6.934 1.279 1.00 89.56 93 GLY A O 1
ATOM 724 N N . ILE A 1 94 ? -7.846 8.685 1.331 1.00 88.25 94 ILE A N 1
ATOM 725 C CA . ILE A 1 94 ? -6.824 8.085 0.473 1.00 88.25 94 ILE A CA 1
ATOM 726 C C . ILE A 1 94 ? -5.502 8.062 1.223 1.00 88.25 94 ILE A C 1
ATOM 728 O O . ILE A 1 94 ? -5.017 9.095 1.684 1.00 88.25 94 ILE A O 1
ATOM 732 N N . VAL A 1 95 ? -4.871 6.891 1.279 1.00 88.44 95 VAL A N 1
ATOM 733 C CA . VAL A 1 95 ? -3.534 6.726 1.851 1.00 88.44 95 VAL A CA 1
ATOM 734 C C . VAL A 1 95 ? -2.531 6.524 0.724 1.00 88.44 95 VAL A C 1
ATOM 736 O O . VAL A 1 95 ? -2.523 5.497 0.049 1.00 88.44 95 VAL A O 1
ATOM 739 N N . VAL A 1 96 ? -1.656 7.506 0.516 1.00 85.88 96 VAL A N 1
ATOM 740 C CA . VAL A 1 96 ? -0.560 7.407 -0.450 1.00 85.88 96 VAL A CA 1
ATOM 741 C C . VAL A 1 96 ? 0.701 6.989 0.278 1.00 85.88 96 VAL A C 1
ATOM 743 O O . VAL A 1 96 ? 1.187 7.685 1.167 1.00 85.88 96 VAL A O 1
ATOM 746 N N . ILE A 1 97 ? 1.262 5.870 -0.154 1.00 83.38 97 ILE A N 1
ATOM 747 C CA . ILE A 1 97 ? 2.446 5.265 0.434 1.00 83.38 97 ILE A CA 1
ATOM 748 C C . ILE A 1 97 ? 3.639 5.410 -0.532 1.00 83.38 97 ILE A C 1
ATOM 750 O O . ILE A 1 97 ? 3.568 4.942 -1.668 1.00 83.38 97 ILE A O 1
ATOM 754 N N . TRP A 1 98 ? 4.763 6.022 -0.116 1.00 77.06 98 TRP A N 1
ATOM 755 C CA . TRP A 1 98 ? 5.933 6.215 -1.008 1.00 77.06 98 TRP A CA 1
ATOM 756 C C . TRP A 1 98 ? 7.315 6.142 -0.336 1.00 77.06 98 TRP A C 1
ATOM 758 O O . TRP A 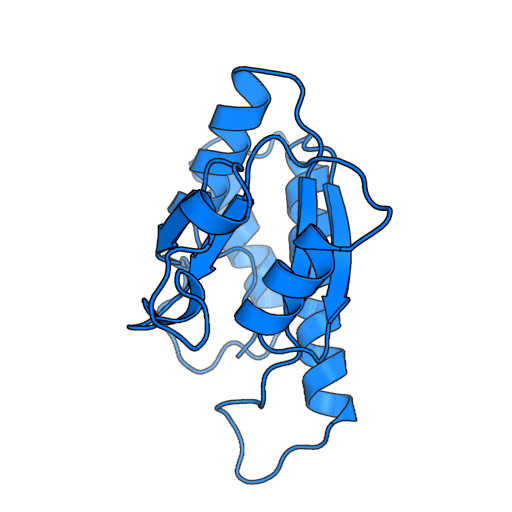1 98 ? 7.512 6.578 0.789 1.00 77.06 98 TRP A O 1
ATOM 768 N N . ARG A 1 99 ? 8.347 5.706 -1.074 1.00 64.06 99 ARG A N 1
ATOM 769 C CA . ARG A 1 99 ? 9.719 5.496 -0.545 1.00 64.06 99 ARG A CA 1
ATOM 770 C C . ARG A 1 99 ? 10.687 6.685 -0.681 1.00 64.06 99 ARG A C 1
ATOM 772 O O . ARG A 1 99 ? 11.564 6.872 0.161 1.00 64.06 99 ARG A O 1
ATOM 779 N N . GLN A 1 100 ? 10.577 7.492 -1.738 1.00 57.53 100 GLN A N 1
ATOM 780 C CA . GLN A 1 100 ? 11.525 8.574 -2.083 1.00 57.53 100 GLN A CA 1
ATOM 781 C C . GLN A 1 100 ? 10.785 9.787 -2.671 1.00 57.53 100 GLN A C 1
ATOM 783 O O . GLN A 1 100 ? 9.643 9.631 -3.089 1.00 57.53 100 GLN A O 1
ATOM 788 N N . ARG A 1 101 ? 11.435 10.969 -2.710 1.00 54.72 101 ARG A N 1
ATOM 789 C CA . ARG A 1 101 ? 10.921 12.293 -3.157 1.00 54.72 101 ARG A CA 1
ATOM 790 C C . ARG A 1 101 ? 9.947 12.238 -4.357 1.00 54.72 101 ARG A C 1
ATOM 792 O O . ARG A 1 101 ? 10.334 12.519 -5.488 1.00 54.72 101 ARG A O 1
ATOM 799 N N . LYS A 1 102 ? 8.667 11.953 -4.108 1.00 59.97 102 LYS A N 1
ATOM 800 C CA . LYS A 1 102 ? 7.593 11.949 -5.115 1.00 59.97 102 LYS A CA 1
ATOM 801 C C . LYS A 1 102 ? 6.347 12.671 -4.600 1.00 59.97 102 LYS A C 1
ATOM 803 O O . LYS A 1 102 ? 5.230 12.205 -4.772 1.00 59.97 102 LYS A O 1
ATOM 808 N N . HIS A 1 103 ? 6.559 13.868 -4.048 1.00 61.34 103 HIS A N 1
ATOM 809 C CA . HIS A 1 103 ? 5.503 14.841 -3.734 1.00 61.34 103 HIS A CA 1
ATOM 810 C C . HIS A 1 103 ? 4.522 15.024 -4.904 1.00 61.34 103 HIS A C 1
ATOM 812 O O . HIS A 1 103 ? 3.343 15.232 -4.678 1.00 61.34 103 HIS A O 1
ATOM 818 N N . ARG A 1 104 ? 4.987 14.848 -6.151 1.00 70.50 104 ARG A N 1
ATOM 819 C CA . ARG A 1 104 ? 4.179 14.915 -7.377 1.00 70.50 104 ARG A CA 1
ATOM 820 C C . ARG A 1 104 ? 2.989 13.951 -7.432 1.00 70.50 104 ARG A C 1
ATOM 822 O O . ARG A 1 104 ? 2.106 14.201 -8.231 1.00 70.50 104 ARG A O 1
ATOM 829 N N . TRP A 1 105 ? 2.953 12.870 -6.649 1.00 75.44 105 TRP A N 1
ATOM 830 C CA . TRP A 1 105 ? 1.774 11.989 -6.606 1.00 75.44 105 TRP A CA 1
ATOM 831 C C . TRP A 1 105 ? 0.591 12.609 -5.867 1.00 75.44 10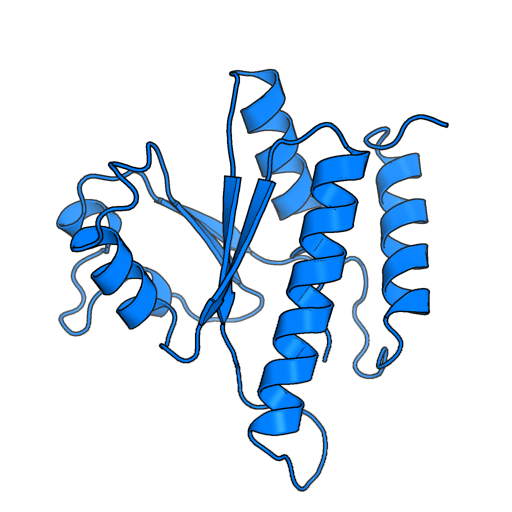5 TRP A C 1
ATOM 833 O O . TRP A 1 105 ? -0.539 12.201 -6.089 1.00 75.44 105 TRP A O 1
ATOM 843 N N . LEU A 1 106 ? 0.850 13.614 -5.032 1.00 78.50 106 LEU A N 1
ATOM 844 C CA . LEU A 1 106 ? -0.173 14.333 -4.278 1.00 78.50 106 LEU A CA 1
ATOM 845 C C . LEU A 1 106 ? -0.787 15.489 -5.079 1.00 78.50 106 LEU A C 1
ATOM 847 O O . LEU A 1 106 ? -1.718 16.126 -4.601 1.00 78.50 106 LEU A O 1
ATOM 851 N N . TYR A 1 107 ? -0.285 15.755 -6.289 1.00 80.44 107 TYR A N 1
ATOM 852 C CA . TYR A 1 107 ? -0.722 16.870 -7.123 1.00 80.44 107 TYR A CA 1
ATOM 853 C C . TYR A 1 107 ? -1.109 16.404 -8.524 1.00 80.44 107 TYR A C 1
ATOM 855 O O . TYR A 1 107 ? -0.460 15.541 -9.120 1.00 80.44 107 TYR A O 1
ATOM 863 N N . ARG A 1 108 ? -2.120 17.055 -9.095 1.00 78.88 108 ARG A N 1
ATOM 864 C CA . ARG A 1 108 ? -2.503 16.922 -10.501 1.00 78.88 108 ARG A CA 1
ATOM 865 C C . ARG A 1 108 ? -1.451 17.545 -11.416 1.00 78.88 108 ARG A C 1
ATOM 867 O O . ARG A 1 108 ? -0.567 18.288 -10.987 1.00 78.88 108 ARG A O 1
ATOM 874 N N . SER A 1 109 ? -1.588 17.314 -12.722 1.00 69.12 109 SER A N 1
ATOM 875 C CA . SER A 1 109 ? -0.681 17.847 -13.754 1.00 69.12 109 SER A CA 1
ATOM 876 C C . SER A 1 109 ? -0.517 19.376 -13.730 1.00 69.12 109 SER A C 1
ATOM 878 O O . SER A 1 109 ? 0.515 19.878 -14.171 1.00 69.12 109 SER A O 1
ATOM 880 N N . LYS A 1 110 ? -1.495 20.111 -13.181 1.00 68.44 110 LYS A N 1
ATOM 881 C CA . LYS A 1 110 ? -1.477 21.576 -13.015 1.00 68.44 110 LYS A CA 1
ATOM 882 C C . LYS A 1 110 ? -0.990 22.062 -11.639 1.00 68.44 110 LYS A C 1
ATOM 884 O O . LYS A 1 110 ? -1.019 23.261 -11.392 1.00 68.44 110 LYS A O 1
ATOM 889 N N . GLY A 1 111 ? -0.546 21.164 -10.757 1.00 78.56 111 GLY A N 1
ATOM 890 C CA . GLY A 1 111 ? -0.066 21.504 -9.411 1.00 78.56 111 GLY A CA 1
ATOM 891 C C . GLY A 1 111 ? -1.159 21.658 -8.349 1.00 78.56 111 GLY A C 1
ATOM 892 O O . GLY A 1 111 ? -0.836 21.931 -7.201 1.00 78.56 111 GLY A O 1
ATOM 893 N N . GLU A 1 112 ? -2.427 21.461 -8.711 1.00 81.56 112 GLU A N 1
ATOM 894 C CA . GLU A 1 112 ? -3.558 21.383 -7.777 1.00 81.56 112 GLU A CA 1
ATOM 895 C C . GLU A 1 112 ? -3.441 20.113 -6.908 1.00 81.56 112 GLU A C 1
ATOM 897 O O . GLU A 1 112 ? -3.220 19.038 -7.479 1.00 81.56 112 GLU A O 1
ATOM 902 N N . PRO A 1 113 ? -3.553 20.189 -5.568 1.00 83.62 113 PRO A N 1
ATOM 903 C CA . PRO A 1 113 ? -3.571 19.009 -4.706 1.00 83.62 113 PRO A CA 1
ATOM 904 C C . PRO A 1 113 ? -4.742 18.079 -5.040 1.00 83.62 113 PRO A C 1
ATOM 906 O O . PRO A 1 113 ? -5.864 18.531 -5.258 1.00 83.62 113 PRO A O 1
ATOM 909 N N . PHE A 1 114 ? -4.508 16.766 -5.038 1.00 84.44 114 PHE A N 1
ATOM 910 C CA . PHE A 1 114 ? -5.592 15.801 -5.242 1.00 84.44 114 PHE A CA 1
ATOM 911 C C . PHE A 1 114 ? -6.638 15.863 -4.124 1.00 84.44 114 PHE A C 1
ATOM 913 O O . PHE A 1 114 ? -7.815 15.716 -4.411 1.00 84.44 114 PHE A O 1
ATOM 920 N N . GLU A 1 115 ? -6.251 16.152 -2.882 1.00 86.50 115 GLU A N 1
ATOM 921 C CA . GLU A 1 115 ? -7.197 16.289 -1.766 1.00 86.50 115 GLU A CA 1
ATOM 922 C C . GLU A 1 115 ? -8.266 17.353 -2.051 1.00 86.50 115 GLU A C 1
ATOM 924 O O . GLU A 1 115 ? -9.458 17.086 -1.919 1.00 86.50 115 GLU A O 1
ATOM 929 N N . GLU A 1 116 ? -7.849 18.524 -2.540 1.00 85.19 116 GLU A N 1
ATOM 930 C CA . GLU A 1 116 ? -8.752 19.618 -2.916 1.00 85.19 116 GLU A CA 1
ATOM 931 C C . GLU A 1 116 ? -9.618 19.247 -4.125 1.00 85.19 116 GLU A C 1
ATOM 933 O O . GLU A 1 116 ? -10.824 19.487 -4.127 1.00 85.19 116 GLU A O 1
ATOM 938 N N . ALA A 1 117 ? -9.016 18.626 -5.143 1.00 83.00 117 ALA A N 1
ATOM 939 C CA . ALA A 1 117 ? -9.715 18.264 -6.373 1.00 83.00 117 ALA A CA 1
ATOM 940 C C . ALA A 1 117 ? -10.738 17.130 -6.184 1.00 83.00 117 ALA A C 1
ATOM 942 O O . ALA A 1 117 ? -11.724 17.065 -6.918 1.00 83.00 117 ALA A O 1
ATOM 943 N N . LEU A 1 118 ? -10.479 16.217 -5.244 1.00 81.75 118 LEU A N 1
ATOM 944 C CA . LEU A 1 118 ? -11.320 15.055 -4.960 1.00 81.75 118 LEU A CA 1
ATOM 945 C C . LEU A 1 118 ? -12.314 15.319 -3.826 1.00 81.75 118 LEU A C 1
ATOM 947 O O . LEU A 1 118 ? -13.332 14.638 -3.753 1.00 81.75 118 LEU A O 1
ATOM 951 N N . GLY A 1 119 ? -12.023 16.278 -2.942 1.00 85.56 119 GLY A N 1
ATOM 952 C CA . GLY A 1 119 ? -12.780 16.483 -1.708 1.00 85.56 119 GLY A CA 1
ATOM 953 C C . GLY A 1 119 ? -12.654 15.316 -0.723 1.00 85.56 119 GLY A C 1
ATOM 954 O O . GLY A 1 119 ? -13.514 15.158 0.138 1.00 85.56 119 GLY A O 1
ATOM 955 N N . ILE A 1 120 ? -11.610 14.491 -0.865 1.00 86.50 120 ILE A N 1
ATOM 956 C CA . ILE A 1 120 ? -11.358 13.296 -0.052 1.00 86.50 120 ILE A CA 1
ATOM 957 C C . ILE A 1 120 ? -10.070 13.528 0.743 1.00 86.50 120 ILE A C 1
ATOM 959 O O . ILE A 1 120 ? -9.039 13.788 0.112 1.00 86.50 120 ILE A O 1
ATOM 963 N N . PRO A 1 121 ? -10.087 13.406 2.085 1.00 89.00 121 PRO A N 1
ATOM 964 C CA . PRO A 1 121 ? -8.890 13.526 2.910 1.00 89.00 121 PRO A CA 1
ATOM 965 C C . PRO A 1 121 ? -7.757 12.635 2.401 1.00 89.00 121 PRO A C 1
ATOM 967 O O . PRO A 1 121 ? -7.940 11.434 2.183 1.00 89.00 121 PRO A O 1
ATOM 970 N N . MET A 1 122 ? -6.566 13.207 2.231 1.00 86.75 122 MET A N 1
ATOM 971 C CA . MET A 1 122 ? -5.405 12.453 1.768 1.00 86.75 122 MET A CA 1
ATOM 972 C C . MET A 1 122 ? -4.335 12.385 2.846 1.00 86.75 122 MET A C 1
ATOM 974 O O . MET A 1 122 ? -3.758 13.389 3.261 1.00 86.75 122 MET A O 1
ATOM 978 N N . ARG A 1 123 ? -3.994 11.164 3.257 1.00 87.06 123 ARG A N 1
ATOM 979 C CA . ARG A 1 123 ? -2.851 10.911 4.124 1.00 87.06 123 ARG A CA 1
ATOM 980 C C . ARG A 1 123 ? -1.683 10.410 3.315 1.00 87.06 123 ARG A C 1
ATOM 982 O O . ARG A 1 123 ? -1.774 9.512 2.486 1.00 87.06 123 ARG A O 1
ATOM 989 N N . ALA A 1 124 ? -0.546 11.002 3.613 1.00 84.75 124 ALA A N 1
ATOM 990 C CA . ALA A 1 124 ? 0.645 10.821 2.844 1.00 84.75 124 ALA A CA 1
ATOM 991 C C . ALA A 1 124 ? 1.712 10.190 3.765 1.00 84.75 124 ALA A C 1
ATOM 993 O O . ALA A 1 124 ? 2.210 10.855 4.674 1.00 84.75 124 ALA A O 1
ATOM 994 N N . ILE A 1 125 ? 2.035 8.906 3.564 1.00 83.88 125 ILE A N 1
ATOM 995 C CA . ILE A 1 125 ? 2.924 8.131 4.439 1.00 83.88 125 ILE A CA 1
ATOM 996 C C . ILE A 1 125 ? 4.199 7.746 3.702 1.00 83.88 125 ILE A C 1
ATOM 998 O O . ILE A 1 125 ? 4.200 7.120 2.637 1.00 83.88 125 ILE A O 1
ATOM 1002 N N . ARG A 1 126 ? 5.329 8.092 4.314 1.00 78.25 126 ARG A N 1
ATOM 1003 C CA . ARG A 1 126 ? 6.622 7.633 3.834 1.00 78.25 126 ARG A CA 1
ATOM 1004 C C . ARG A 1 126 ? 6.790 6.154 4.175 1.00 78.25 126 ARG A C 1
ATOM 1006 O O . ARG A 1 126 ? 6.773 5.788 5.340 1.00 78.25 126 ARG A O 1
ATOM 1013 N N . ALA A 1 127 ? 7.040 5.351 3.154 1.00 75.50 127 ALA A N 1
ATOM 1014 C CA . ALA A 1 127 ? 7.497 3.984 3.278 1.00 75.50 127 ALA A CA 1
ATOM 1015 C C . ALA A 1 127 ? 8.834 3.934 4.032 1.00 75.50 127 ALA A C 1
ATOM 1017 O O . ALA A 1 127 ? 9.834 4.538 3.622 1.00 75.50 127 ALA A O 1
ATOM 1018 N N . ASP A 1 128 ? 8.826 3.190 5.120 1.00 71.25 128 ASP A N 1
ATOM 1019 C CA . ASP A 1 128 ? 9.912 2.848 6.015 1.00 71.25 128 ASP A CA 1
ATOM 1020 C C . ASP A 1 128 ? 10.130 1.325 6.047 1.00 71.25 128 ASP A C 1
ATOM 1022 O O . ASP A 1 128 ? 10.067 0.725 7.119 1.00 71.25 128 ASP A O 1
ATOM 1026 N N . PRO A 1 129 ? 10.380 0.663 4.899 1.00 65.38 129 PRO A N 1
ATOM 1027 C CA . PRO A 1 129 ? 10.387 -0.790 4.866 1.00 65.38 129 PRO A CA 1
ATOM 1028 C C . PRO A 1 129 ? 11.410 -1.294 5.887 1.00 65.38 129 PRO A C 1
ATOM 1030 O O . PRO A 1 129 ? 12.501 -0.711 5.979 1.00 65.38 129 PRO A O 1
ATOM 1033 N N . PRO A 1 130 ? 11.101 -2.371 6.637 1.00 52.03 130 PRO A N 1
ATOM 1034 C CA . PRO A 1 130 ? 12.005 -2.894 7.663 1.00 52.03 130 PRO A CA 1
ATOM 1035 C C . PRO A 1 130 ? 13.366 -3.308 7.072 1.00 52.03 130 PRO A C 1
ATOM 1037 O O . PRO A 1 130 ? 14.343 -3.496 7.793 1.00 52.03 130 PRO A O 1
ATOM 1040 N N . ILE A 1 131 ? 13.452 -3.378 5.741 1.00 52.69 131 ILE A N 1
ATOM 1041 C CA . ILE A 1 131 ? 14.601 -3.794 4.958 1.00 52.69 131 ILE A CA 1
ATOM 1042 C C . ILE A 1 131 ? 15.201 -2.577 4.237 1.00 52.69 131 ILE A C 1
ATOM 1044 O O . ILE A 1 131 ? 14.635 -2.024 3.290 1.00 52.69 131 ILE A O 1
ATOM 1048 N N . ARG A 1 132 ? 16.415 -2.185 4.643 1.00 46.84 132 ARG A N 1
ATOM 1049 C CA . ARG A 1 132 ? 17.303 -1.299 3.872 1.00 46.84 132 ARG A CA 1
ATOM 1050 C C . ARG A 1 132 ? 18.325 -2.119 3.078 1.00 46.84 132 ARG A C 1
ATOM 1052 O O . ARG A 1 132 ? 19.511 -1.959 3.313 1.00 46.84 132 ARG A O 1
ATOM 1059 N N . HIS A 1 133 ? 17.926 -2.986 2.152 1.00 36.59 133 HIS A N 1
ATOM 1060 C CA . HIS A 1 133 ? 18.900 -3.633 1.263 1.00 36.59 133 HIS A CA 1
ATOM 1061 C C . HIS A 1 133 ? 18.338 -3.902 -0.129 1.00 36.59 133 HIS A C 1
ATOM 1063 O O . HIS A 1 133 ? 17.154 -4.149 -0.321 1.00 36.59 133 HIS A O 1
ATOM 1069 N N . SER A 1 134 ? 19.227 -3.778 -1.106 1.00 38.03 134 SER A N 1
ATOM 1070 C CA . SER A 1 134 ? 18.977 -3.747 -2.543 1.00 38.03 134 SER A CA 1
ATOM 1071 C C . SER A 1 134 ? 18.676 -5.106 -3.186 1.00 38.03 134 SER A C 1
ATOM 1073 O O . SER A 1 134 ? 18.526 -5.133 -4.400 1.00 38.03 134 SER A O 1
ATOM 1075 N N . ASN A 1 135 ? 18.600 -6.208 -2.427 1.00 42.78 135 ASN A N 1
ATOM 1076 C CA . ASN A 1 135 ? 18.761 -7.555 -2.996 1.00 42.78 135 ASN A CA 1
ATOM 1077 C C . ASN A 1 135 ? 17.748 -8.614 -2.516 1.00 42.78 135 ASN A C 1
ATOM 1079 O O . ASN A 1 135 ? 17.968 -9.788 -2.792 1.00 42.78 135 ASN A O 1
ATOM 1083 N N . ILE A 1 136 ? 16.666 -8.261 -1.813 1.00 50.03 136 ILE A N 1
ATOM 1084 C CA . ILE A 1 136 ? 15.641 -9.274 -1.509 1.00 50.03 136 ILE A CA 1
ATOM 1085 C C . ILE A 1 136 ? 14.726 -9.405 -2.725 1.00 50.03 136 ILE A C 1
ATOM 1087 O O . ILE A 1 136 ? 13.824 -8.594 -2.956 1.00 50.03 136 ILE A O 1
ATOM 1091 N N . GLU A 1 137 ? 15.059 -10.395 -3.546 1.00 53.78 137 GLU A N 1
ATOM 1092 C CA . GLU A 1 137 ? 14.275 -10.857 -4.691 1.00 53.78 137 GLU A CA 1
ATOM 1093 C C . GLU A 1 137 ? 13.305 -11.982 -4.296 1.00 53.78 137 GLU A C 1
ATOM 1095 O O . GLU A 1 137 ? 12.478 -12.359 -5.117 1.00 53.78 137 GLU A O 1
ATOM 1100 N N . ASP A 1 138 ? 13.375 -12.488 -3.055 1.00 65.38 138 ASP A N 1
ATOM 1101 C CA . ASP A 1 138 ? 12.572 -13.620 -2.587 1.00 65.38 138 ASP A CA 1
ATOM 1102 C C . ASP A 1 138 ? 11.334 -13.171 -1.772 1.00 65.38 138 ASP A C 1
ATOM 1104 O O . ASP A 1 138 ? 11.469 -12.669 -0.648 1.00 65.38 138 ASP A O 1
ATOM 1108 N N . PRO A 1 139 ? 10.108 -13.376 -2.294 1.00 64.50 139 PRO A N 1
ATOM 1109 C CA . PRO A 1 139 ? 8.855 -13.210 -1.559 1.00 64.50 139 PRO A CA 1
ATOM 1110 C C . PRO A 1 139 ? 8.800 -13.914 -0.198 1.00 64.50 139 PRO A C 1
ATOM 1112 O O . PRO A 1 139 ? 8.137 -13.417 0.712 1.00 64.50 139 PRO A O 1
ATOM 1115 N N . ALA A 1 140 ? 9.467 -15.060 -0.037 1.00 70.19 140 ALA A N 1
ATOM 1116 C CA . ALA A 1 140 ? 9.477 -15.805 1.218 1.00 70.19 140 ALA A CA 1
ATOM 1117 C C . ALA A 1 140 ? 10.288 -15.087 2.305 1.00 70.19 140 ALA A C 1
ATOM 1119 O O . ALA A 1 140 ? 9.817 -14.963 3.435 1.00 70.19 140 ALA A O 1
ATOM 1120 N N . GLU A 1 141 ? 11.453 -14.542 1.955 1.00 69.19 141 GLU A N 1
ATOM 1121 C CA . GLU A 1 141 ? 12.283 -13.753 2.874 1.00 69.19 141 GLU A CA 1
ATOM 1122 C C . GLU A 1 141 ? 11.559 -12.462 3.293 1.00 69.19 141 GLU A C 1
ATOM 1124 O O . GLU A 1 141 ? 11.552 -12.079 4.464 1.00 69.19 141 GLU A O 1
ATOM 1129 N N . LEU A 1 142 ? 10.855 -11.819 2.354 1.00 67.81 142 LEU A N 1
ATOM 1130 C CA . LEU A 1 142 ? 9.995 -10.673 2.669 1.00 67.81 142 LEU A CA 1
ATOM 1131 C C . LEU A 1 142 ? 8.866 -11.050 3.615 1.00 67.81 142 LEU A C 1
ATOM 1133 O O . LEU A 1 142 ? 8.517 -10.253 4.492 1.00 67.81 142 LEU A O 1
ATOM 1137 N N . ARG A 1 143 ? 8.294 -12.245 3.420 1.00 72.56 143 ARG A N 1
ATOM 1138 C CA . ARG A 1 143 ? 7.232 -12.741 4.281 1.00 72.56 143 ARG A CA 1
ATOM 1139 C C . ARG A 1 143 ? 7.738 -12.869 5.716 1.00 72.56 143 ARG A C 1
ATOM 1141 O O . ARG A 1 143 ? 7.161 -12.291 6.634 1.00 72.56 143 ARG A O 1
ATOM 1148 N N . GLU A 1 144 ? 8.860 -13.561 5.879 1.00 75.69 144 GLU A N 1
ATOM 1149 C CA . GLU A 1 144 ? 9.487 -13.827 7.171 1.00 75.69 144 GLU A CA 1
ATOM 1150 C C . GLU A 1 144 ? 9.833 -12.539 7.934 1.00 75.69 144 GLU A C 1
ATOM 1152 O O . GLU A 1 144 ? 9.495 -12.403 9.112 1.00 75.69 144 GLU A O 1
ATOM 1157 N N . VAL A 1 145 ? 10.453 -11.558 7.270 1.00 70.69 145 VAL A N 1
ATOM 1158 C CA . VAL A 1 145 ? 10.852 -10.300 7.924 1.00 70.69 145 VAL A CA 1
ATOM 1159 C C . VAL A 1 145 ? 9.646 -9.520 8.443 1.00 70.69 145 VAL A C 1
ATOM 1161 O O . VAL A 1 145 ? 9.691 -8.973 9.550 1.00 70.69 145 VAL A O 1
ATOM 1164 N N . PHE A 1 146 ? 8.565 -9.452 7.666 1.00 71.75 146 PHE A N 1
ATOM 1165 C CA . PHE A 1 146 ? 7.349 -8.797 8.134 1.00 71.75 146 PHE A CA 1
ATOM 1166 C C . PHE A 1 146 ? 6.748 -9.545 9.321 1.00 71.75 146 PHE A C 1
ATOM 1168 O O . PHE A 1 146 ? 6.397 -8.904 10.304 1.00 71.75 146 PHE A O 1
ATOM 1175 N N . GLU A 1 147 ? 6.659 -10.876 9.267 1.00 74.94 147 GLU A N 1
ATOM 1176 C CA . GLU A 1 147 ? 6.106 -11.663 10.372 1.00 74.94 147 GLU A CA 1
ATOM 1177 C C . GLU A 1 147 ? 6.864 -11.437 11.678 1.00 74.94 147 GLU A C 1
ATOM 1179 O O . GLU A 1 147 ? 6.246 -11.206 12.717 1.00 74.94 147 GLU A O 1
ATOM 1184 N N . GLN A 1 148 ? 8.198 -11.457 11.629 1.00 75.38 148 GLN A N 1
ATOM 1185 C CA . GLN A 1 148 ? 9.035 -11.180 12.796 1.00 75.38 148 GLN A CA 1
ATOM 1186 C C . GLN A 1 148 ? 8.756 -9.785 13.365 1.00 75.38 148 GLN A C 1
ATOM 1188 O O . GLN A 1 148 ? 8.658 -9.613 14.582 1.00 75.38 148 GLN A O 1
ATOM 1193 N N . HIS A 1 149 ? 8.604 -8.788 12.492 1.00 70.62 149 HIS A N 1
ATOM 1194 C CA . HIS A 1 149 ? 8.297 -7.426 12.904 1.00 70.62 149 HIS A CA 1
ATOM 1195 C C . HIS A 1 149 ? 6.891 -7.311 13.500 1.00 70.62 149 HIS A C 1
ATOM 1197 O O . HIS A 1 149 ? 6.729 -6.810 14.605 1.00 70.62 149 HIS A O 1
ATOM 1203 N N . ALA A 1 150 ? 5.877 -7.819 12.808 1.00 70.62 150 ALA A N 1
ATOM 1204 C CA . ALA A 1 150 ? 4.489 -7.725 13.229 1.00 70.62 150 ALA A CA 1
ATOM 1205 C C . ALA A 1 150 ? 4.232 -8.480 14.545 1.00 70.62 150 ALA A C 1
ATOM 1207 O O . ALA A 1 150 ? 3.485 -7.995 15.387 1.00 70.62 150 ALA A O 1
ATOM 1208 N N . ARG A 1 151 ? 4.918 -9.608 14.782 1.00 76.81 151 ARG A N 1
ATOM 1209 C CA . ARG A 1 151 ? 4.929 -10.286 16.091 1.00 76.81 151 ARG A CA 1
ATOM 1210 C C . ARG A 1 151 ? 5.550 -9.416 17.184 1.00 76.81 151 ARG A C 1
ATOM 1212 O O . ARG A 1 151 ? 5.021 -9.357 18.287 1.00 76.81 151 ARG A O 1
ATOM 1219 N N . ARG A 1 152 ? 6.658 -8.726 16.888 1.00 75.81 152 ARG A N 1
ATOM 1220 C CA . ARG A 1 152 ? 7.319 -7.821 17.842 1.00 75.81 152 ARG A CA 1
ATOM 1221 C C . ARG A 1 152 ? 6.432 -6.638 18.233 1.00 75.81 152 ARG A C 1
ATOM 1223 O O . ARG A 1 152 ? 6.451 -6.244 19.393 1.00 75.81 152 ARG A O 1
ATOM 1230 N N . GLU A 1 153 ? 5.679 -6.094 17.283 1.00 73.00 153 GLU A N 1
ATOM 1231 C CA . GLU 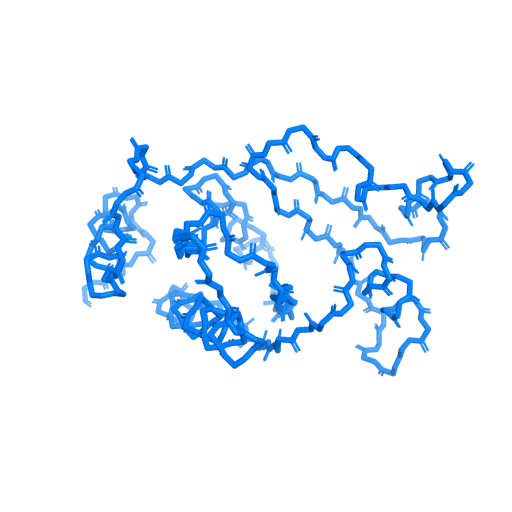A 1 153 ? 4.753 -4.978 17.520 1.00 73.00 153 GLU A CA 1
ATOM 1232 C C . GLU A 1 153 ? 3.372 -5.438 18.037 1.00 73.00 153 GLU A C 1
ATOM 1234 O O . GLU A 1 153 ? 2.535 -4.606 18.374 1.00 73.00 153 GLU A O 1
ATOM 1239 N N . GLY A 1 154 ? 3.123 -6.751 18.131 1.00 74.25 154 GLY A N 1
ATOM 1240 C CA . GLY A 1 154 ? 1.866 -7.314 18.639 1.00 74.25 154 GLY A CA 1
ATOM 1241 C C . GLY A 1 154 ? 0.693 -7.291 17.650 1.00 74.25 154 GLY A C 1
ATOM 1242 O O . GLY A 1 154 ? -0.443 -7.493 18.061 1.00 74.25 154 GLY A O 1
ATOM 1243 N N . TRP A 1 155 ? 0.949 -7.062 16.359 1.00 73.25 155 TRP A N 1
ATOM 1244 C CA . TRP A 1 155 ? -0.077 -7.011 15.304 1.00 73.25 155 TRP A CA 1
ATOM 1245 C C . TRP A 1 155 ? -0.544 -8.384 14.825 1.00 73.25 155 TRP A C 1
ATOM 1247 O O . TRP A 1 155 ? -1.607 -8.510 14.226 1.00 73.25 155 TRP A O 1
ATOM 1257 N N . LEU A 1 156 ? 0.270 -9.416 15.039 1.00 71.69 156 LEU A N 1
ATOM 1258 C CA . LEU A 1 156 ? -0.094 -10.798 14.748 1.00 71.69 156 LEU A CA 1
ATOM 1259 C C . LEU A 1 156 ? -0.243 -11.551 16.066 1.00 71.69 156 LEU A C 1
ATOM 1261 O O . LEU A 1 156 ? 0.667 -11.534 16.894 1.00 71.69 156 LEU A O 1
ATOM 1265 N N . SER A 1 157 ? -1.379 -12.225 16.229 1.00 61.84 157 SER A N 1
ATOM 1266 C CA . SER A 1 157 ? -1.567 -13.230 17.279 1.00 61.84 157 SER A CA 1
ATOM 1267 C C . SER A 1 157 ? -1.019 -14.585 16.812 1.00 61.84 157 SER A C 1
ATOM 1269 O O . SER A 1 157 ? -0.945 -14.829 15.604 1.00 61.84 157 SER A O 1
ATOM 1271 N N . ASP A 1 158 ? -0.604 -15.428 17.762 1.00 57.16 158 ASP A N 1
ATOM 1272 C CA . ASP A 1 158 ? -0.154 -16.808 17.511 1.00 57.16 158 ASP A CA 1
ATOM 1273 C C . ASP A 1 158 ? -1.242 -17.704 16.900 1.00 57.16 158 ASP A C 1
ATOM 1275 O O . ASP A 1 158 ? -2.421 -17.585 17.312 1.00 57.16 158 ASP A O 1
#

pLDDT: mean 76.58, std 13.3, range [30.92, 92.81]

Radius of gyration: 15.79 Å; chains: 1; bounding box: 38×38×38 Å

Foldseek 3Di:
DQDAPLAPQRVVVLLVVCVVDPDAEEDEFELDDDPDDPDDDSVRSQVSSVLNQVLNCVLCVQLVHHYDYDYDPDDLLVVLVCVLVDPPDDDQEAEAEEADPPCVSQADPVRHGSCVVSVHHYHYYYRPHPDPDDDPPDSVVSNVVVVVVCVVVVSGDD

Sequence (158 aa):
MVHTLAGPTAFGYLHELAEEQPTEFQLMMPVLRPDYGWVWTEAQARQDAEDRLAIMLEFMTRAGLVATGETRTESPPEALDAVARGPHGPFDGIVVIWRQRKHRWLYRSKGEPFEEALGIPMRAIRADPPIRHSNIEDPAELREVFEQHARREGWLSD